Protein AF-R7CYA1-F1 (afdb_monomer_lite)

Sequence (120 aa):
MEDFRETNFKKIQQLLDKCVAHEYGMKTNALALKREYLTEAQMNDYIRQEIFNVTENLVSLCQKNRALHNIRFDILMPDCLWESGFFENLSFDERKKYISFQCSSFDMDKYLQSSTCYDE

Foldseek 3Di:
DPPLLLVLLLLVLVVVVVLVVVVVVVVVVVLVVCVVVDDPVRSVVVVVVVVVVVVVVLVVVCVVQVLVVFCVVQVPPRSSCPVTCSLVSDDPVVNVLSSPDDSVPDDPVVCVVPVCPSVD

Secondary structure (DSSP, 8-state):
---HHHHHHHHHHHHHHHHHHHHHHHHHHHHHHHHHHS-HHHHHHHHHHHHHHHHHHHHHHHHH-TTHHHHHHHTTSTTHHHHSTHHHHS-HHHHHHHHH--GGG--HHHHHH-TTTT--

pLDDT: mean 87.47, std 8.11, range [45.84, 96.94]

Radius of gyration: 17.15 Å; chains: 1; bounding box: 42×28×52 Å

Structure (mmCIF, N/CA/C/O backbone):
data_AF-R7CYA1-F1
#
_entry.id   AF-R7CYA1-F1
#
loop_
_atom_site.group_PDB
_atom_site.id
_atom_site.type_symbol
_atom_site.label_atom_id
_atom_site.label_alt_id
_atom_site.label_comp_id
_atom_site.label_asym_id
_atom_site.label_entity_id
_atom_site.label_seq_id
_atom_site.pdbx_PDB_ins_code
_atom_site.Cartn_x
_atom_site.Cartn_y
_atom_site.Cartn_z
_atom_site.occupancy
_atom_site.B_iso_or_equiv
_atom_site.auth_seq_id
_atom_site.auth_comp_id
_atom_site.auth_asym_id
_atom_site.auth_atom_id
_atom_site.pdbx_PDB_model_num
ATOM 1 N N . MET A 1 1 ? 10.003 12.603 -26.397 1.00 45.84 1 MET A N 1
ATOM 2 C CA . MET A 1 1 ? 10.228 11.145 -26.393 1.00 45.84 1 MET A CA 1
ATOM 3 C C . MET A 1 1 ? 10.089 10.767 -24.934 1.00 45.84 1 MET A C 1
ATOM 5 O O . MET A 1 1 ? 10.926 11.206 -24.160 1.00 45.84 1 MET A O 1
ATOM 9 N N . GLU A 1 2 ? 8.954 10.191 -24.542 1.00 55.62 2 GLU A N 1
ATOM 10 C CA . GLU A 1 2 ? 8.692 9.854 -23.135 1.00 55.62 2 GLU A CA 1
ATOM 11 C C . GLU A 1 2 ? 9.756 8.846 -22.683 1.00 55.62 2 GLU A C 1
ATOM 13 O O . GLU A 1 2 ? 10.075 7.914 -23.427 1.00 55.62 2 GLU A O 1
ATOM 18 N N . ASP A 1 3 ? 10.397 9.097 -21.541 1.00 81.12 3 ASP A N 1
ATOM 19 C CA . ASP A 1 3 ? 11.474 8.239 -21.059 1.00 81.12 3 ASP A CA 1
ATOM 20 C C . ASP A 1 3 ? 10.880 6.855 -20.768 1.00 81.12 3 ASP A C 1
ATOM 22 O O . ASP A 1 3 ? 9.911 6.718 -20.018 1.00 81.12 3 ASP A O 1
ATOM 26 N N . PHE A 1 4 ? 11.435 5.805 -21.378 1.00 82.62 4 PHE A N 1
ATOM 27 C CA . PHE A 1 4 ? 10.985 4.431 -21.141 1.00 82.62 4 PHE A CA 1
ATOM 28 C C . PHE A 1 4 ? 10.981 4.095 -19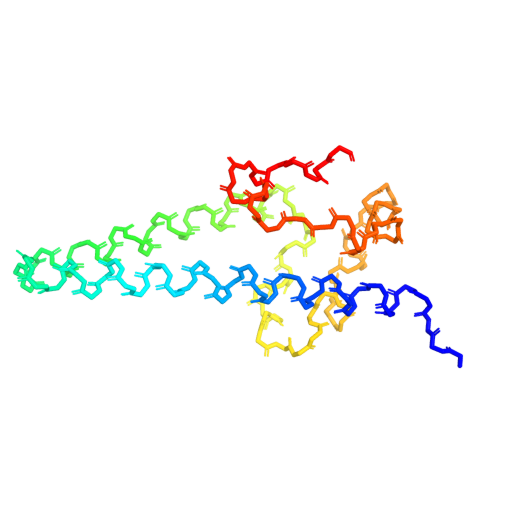.639 1.00 82.62 4 PHE A C 1
ATOM 30 O O . PHE A 1 4 ? 10.124 3.342 -19.173 1.00 82.62 4 PHE A O 1
ATOM 37 N N . ARG A 1 5 ? 11.899 4.700 -18.871 1.00 84.00 5 ARG A N 1
ATOM 38 C CA . ARG A 1 5 ? 11.974 4.566 -17.413 1.00 84.00 5 ARG A CA 1
ATOM 39 C C . ARG A 1 5 ? 10.757 5.185 -16.739 1.00 84.00 5 ARG A C 1
ATOM 41 O O . ARG A 1 5 ? 10.092 4.490 -15.982 1.00 84.00 5 ARG A O 1
ATOM 48 N N . GLU A 1 6 ? 10.421 6.427 -17.074 1.00 87.88 6 GLU A N 1
ATOM 49 C CA . GLU A 1 6 ? 9.234 7.120 -16.560 1.00 87.88 6 GLU A CA 1
ATOM 50 C C . GLU A 1 6 ? 7.965 6.305 -16.823 1.00 87.88 6 GLU A C 1
ATOM 52 O O . GLU A 1 6 ? 7.185 6.031 -15.913 1.00 87.88 6 GLU A O 1
ATOM 57 N N . THR A 1 7 ? 7.802 5.817 -18.056 1.00 87.75 7 THR A N 1
ATOM 58 C CA . THR A 1 7 ? 6.646 4.989 -18.426 1.00 87.75 7 THR A CA 1
ATOM 59 C C . THR A 1 7 ? 6.571 3.706 -17.591 1.00 87.75 7 THR A C 1
ATOM 61 O O . THR A 1 7 ? 5.479 3.282 -17.205 1.00 87.75 7 THR A O 1
ATOM 64 N N . ASN A 1 8 ? 7.709 3.063 -17.309 1.00 89.31 8 ASN A N 1
ATOM 65 C CA . ASN A 1 8 ? 7.725 1.850 -16.493 1.00 89.31 8 ASN A CA 1
ATOM 66 C C . ASN A 1 8 ? 7.408 2.148 -15.024 1.00 89.31 8 ASN A C 1
ATOM 68 O O . ASN A 1 8 ? 6.602 1.447 -14.422 1.00 89.31 8 ASN A O 1
ATOM 72 N N . PHE A 1 9 ? 7.974 3.220 -14.468 1.00 90.06 9 PHE A N 1
ATOM 73 C CA . PHE A 1 9 ? 7.714 3.638 -13.092 1.00 90.06 9 PHE A CA 1
ATOM 74 C C . PHE A 1 9 ? 6.250 4.029 -12.871 1.00 90.06 9 PHE A C 1
ATOM 76 O O . PHE A 1 9 ? 5.667 3.597 -11.881 1.00 90.06 9 PHE A O 1
ATOM 83 N N . LYS A 1 10 ? 5.608 4.720 -13.822 1.00 90.62 10 LYS A N 1
ATOM 84 C CA . LYS A 1 10 ? 4.160 4.998 -13.769 1.00 90.62 10 LYS A CA 1
ATOM 85 C C . LYS A 1 10 ? 3.317 3.720 -13.775 1.00 90.62 1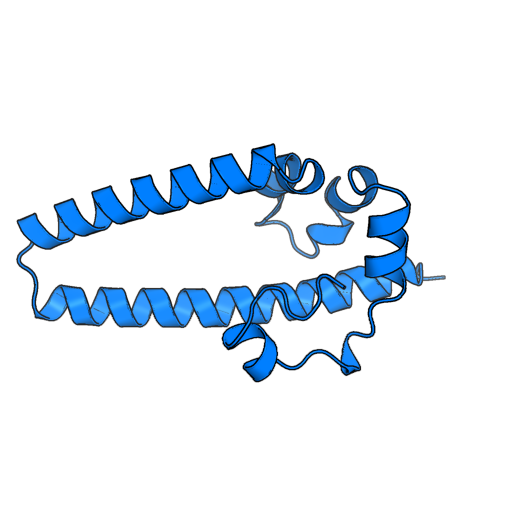0 LYS A C 1
ATOM 87 O O . LYS A 1 10 ? 2.332 3.610 -13.051 1.00 90.62 10 LYS A O 1
ATOM 92 N N . LYS A 1 11 ? 3.707 2.701 -14.549 1.00 91.69 11 LYS A N 1
ATOM 93 C CA . LYS A 1 11 ? 3.023 1.394 -14.519 1.00 91.69 11 LYS A CA 1
ATOM 94 C C . LYS A 1 11 ? 3.214 0.677 -13.182 1.00 91.69 11 LYS A C 1
ATOM 96 O O . LYS A 1 11 ? 2.257 0.102 -12.671 1.00 91.69 11 LYS A O 1
ATOM 101 N N . ILE A 1 12 ? 4.415 0.734 -12.606 1.00 91.75 12 ILE A N 1
ATOM 102 C CA . ILE A 1 12 ? 4.692 0.179 -11.275 1.00 91.75 12 ILE A CA 1
ATOM 103 C C . ILE A 1 12 ? 3.887 0.927 -10.206 1.00 91.75 12 ILE A C 1
ATOM 105 O O . ILE A 1 12 ? 3.299 0.279 -9.344 1.00 91.75 12 ILE A O 1
ATOM 109 N N . GLN A 1 13 ? 3.773 2.255 -10.300 1.00 91.12 13 GLN A N 1
ATOM 110 C CA . GLN A 1 13 ? 2.922 3.056 -9.419 1.00 91.12 13 GLN A CA 1
ATOM 111 C C . GLN A 1 13 ? 1.472 2.566 -9.462 1.00 91.12 13 GLN A C 1
ATOM 113 O O . GLN A 1 13 ? 0.887 2.313 -8.419 1.00 91.12 13 GLN A O 1
ATOM 118 N N . GLN A 1 14 ? 0.909 2.326 -10.648 1.00 92.00 14 GLN A N 1
ATOM 119 C CA . GLN A 1 14 ? -0.460 1.807 -10.764 1.00 92.00 14 GLN A CA 1
ATOM 120 C C . GLN A 1 14 ? -0.644 0.434 -10.102 1.00 92.00 14 GLN A C 1
ATOM 122 O O . GLN A 1 14 ? -1.736 0.123 -9.624 1.00 92.00 14 GLN A O 1
ATOM 127 N N . LEU A 1 15 ? 0.388 -0.416 -10.099 1.00 92.19 15 LEU A N 1
ATOM 128 C CA . LEU A 1 15 ? 0.360 -1.687 -9.370 1.00 92.19 15 LEU A CA 1
ATOM 129 C C . LEU A 1 15 ? 0.418 -1.449 -7.859 1.00 92.19 15 LEU A C 1
ATOM 131 O O . LEU A 1 15 ? -0.396 -2.009 -7.129 1.00 92.19 15 LEU A O 1
ATOM 135 N N . LEU A 1 16 ? 1.320 -0.574 -7.407 1.00 90.38 16 LEU A N 1
ATOM 136 C CA . LEU A 1 16 ? 1.421 -0.164 -6.008 1.00 90.38 16 LEU A CA 1
ATOM 137 C C . LEU A 1 16 ? 0.089 0.402 -5.496 1.00 90.38 16 LEU A C 1
ATOM 139 O O . LEU A 1 16 ? -0.392 -0.035 -4.454 1.00 90.38 16 LEU A O 1
ATOM 143 N N . ASP A 1 17 ? -0.549 1.295 -6.250 1.00 90.88 17 ASP A N 1
ATOM 144 C CA . ASP A 1 17 ? -1.826 1.914 -5.888 1.00 90.88 17 ASP A CA 1
ATOM 145 C C . ASP A 1 17 ? -2.938 0.869 -5.738 1.00 90.88 17 ASP A C 1
ATOM 147 O O . ASP A 1 17 ? -3.738 0.938 -4.804 1.00 90.88 17 ASP A O 1
ATOM 151 N N . LYS A 1 18 ? -2.971 -0.147 -6.614 1.00 91.75 18 LYS A N 1
ATOM 152 C CA . LYS A 1 18 ? -3.905 -1.279 -6.490 1.00 91.75 18 LYS A CA 1
ATOM 153 C C . LYS A 1 18 ? -3.644 -2.087 -5.221 1.00 91.75 18 LYS A C 1
ATOM 155 O O . LYS A 1 18 ? -4.598 -2.423 -4.521 1.00 91.75 18 LYS A O 1
ATOM 160 N N . CYS A 1 19 ? -2.380 -2.369 -4.908 1.00 91.12 19 CYS A N 1
ATOM 161 C CA . CYS A 1 19 ? -2.008 -3.068 -3.679 1.00 91.12 19 CYS A CA 1
ATOM 162 C C . CYS A 1 19 ? -2.414 -2.275 -2.433 1.00 91.12 19 CYS A C 1
ATOM 164 O O . CYS A 1 19 ? -3.017 -2.831 -1.516 1.00 91.12 19 CYS A O 1
ATOM 166 N N . VAL A 1 20 ? -2.136 -0.969 -2.420 1.00 89.69 20 VAL A N 1
ATOM 167 C CA . VAL A 1 20 ? -2.505 -0.066 -1.324 1.00 89.69 20 VAL A CA 1
ATOM 168 C C . VAL A 1 20 ? -4.021 -0.003 -1.169 1.00 89.69 20 VAL A C 1
ATOM 170 O O . VAL A 1 20 ? -4.518 -0.138 -0.055 1.00 89.69 20 VAL A O 1
ATOM 173 N N . ALA A 1 21 ? -4.769 0.142 -2.265 1.00 92.06 21 ALA A N 1
ATOM 174 C CA . ALA A 1 21 ? -6.228 0.174 -2.233 1.00 92.06 21 ALA A CA 1
ATOM 175 C C . ALA A 1 21 ? -6.824 -1.135 -1.689 1.00 92.06 21 ALA A C 1
ATOM 177 O O . ALA A 1 21 ? -7.746 -1.099 -0.870 1.00 92.06 21 ALA A O 1
ATOM 178 N N . HIS A 1 22 ? -6.278 -2.283 -2.102 1.00 93.19 22 HIS A N 1
ATOM 179 C CA . HIS A 1 22 ? -6.685 -3.591 -1.593 1.00 93.19 22 HIS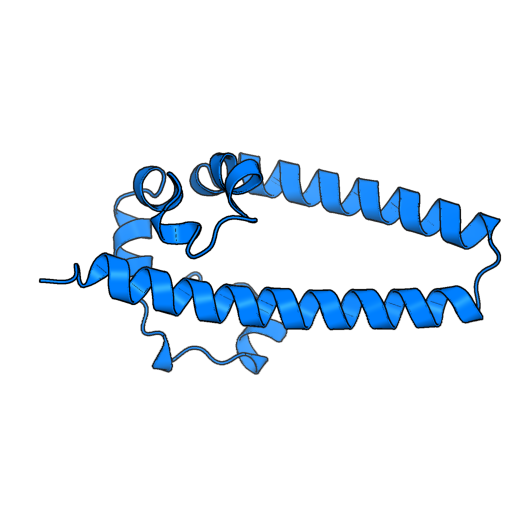 A CA 1
ATOM 180 C C . HIS A 1 22 ? -6.452 -3.707 -0.079 1.00 93.19 22 HIS A C 1
ATOM 182 O O . HIS A 1 22 ? -7.384 -3.997 0.677 1.00 93.19 22 HIS A O 1
ATOM 188 N N . GLU A 1 23 ? -5.229 -3.429 0.377 1.00 91.62 23 GLU A N 1
ATOM 189 C CA . GLU A 1 23 ? -4.852 -3.545 1.789 1.00 91.62 23 GLU A CA 1
ATOM 190 C C . GLU A 1 23 ? -5.630 -2.551 2.665 1.00 91.62 23 GLU A C 1
ATOM 192 O O . GLU A 1 23 ? -6.123 -2.896 3.741 1.00 91.62 23 GLU A O 1
ATOM 197 N N . TYR A 1 24 ? -5.823 -1.325 2.174 1.00 91.62 24 TYR A N 1
ATOM 198 C CA . TYR A 1 24 ? -6.630 -0.308 2.841 1.00 91.62 24 TYR A CA 1
ATOM 199 C C . TYR A 1 24 ? -8.089 -0.752 3.004 1.00 91.62 24 TYR A C 1
ATOM 201 O O . TYR A 1 24 ? -8.664 -0.606 4.088 1.00 91.62 24 TYR A O 1
ATOM 209 N N . GLY A 1 25 ? -8.683 -1.340 1.960 1.00 94.56 25 GLY A N 1
ATOM 210 C CA . GLY A 1 25 ? -10.033 -1.902 2.015 1.00 94.56 25 GLY A CA 1
ATOM 211 C C . GLY A 1 25 ? -10.144 -3.026 3.047 1.00 94.56 25 GLY A C 1
ATOM 212 O O . GLY A 1 25 ? -11.038 -3.011 3.893 1.00 94.56 25 GLY A O 1
ATOM 213 N N . MET A 1 26 ? -9.186 -3.955 3.044 1.00 93.81 26 MET A N 1
ATOM 214 C CA . MET A 1 26 ? -9.096 -5.050 4.016 1.00 93.81 26 MET A CA 1
ATOM 215 C C . MET A 1 26 ? -9.001 -4.548 5.461 1.00 93.81 26 MET A C 1
ATOM 217 O O . MET A 1 26 ? -9.762 -4.994 6.325 1.00 93.81 26 MET A O 1
ATOM 221 N N . LYS A 1 27 ? -8.114 -3.582 5.728 1.00 92.94 27 LYS A N 1
ATOM 222 C CA . LYS A 1 27 ? -7.950 -2.974 7.057 1.00 92.94 27 LYS A CA 1
ATOM 223 C C . LYS A 1 27 ? -9.204 -2.226 7.502 1.00 92.94 27 LYS A C 1
ATOM 225 O O . LYS A 1 27 ? -9.618 -2.377 8.651 1.00 92.94 27 LYS A O 1
ATOM 230 N N . THR A 1 28 ? -9.836 -1.479 6.598 1.00 94.38 28 THR A N 1
ATOM 231 C CA . THR A 1 28 ? -11.084 -0.750 6.872 1.00 94.38 28 THR A CA 1
ATOM 232 C C . THR A 1 28 ? -12.219 -1.705 7.234 1.00 94.38 28 THR A C 1
ATOM 234 O O . THR A 1 28 ? -12.876 -1.517 8.257 1.00 94.38 28 THR A O 1
ATOM 237 N N . ASN A 1 29 ? -12.399 -2.776 6.458 1.00 95.12 29 ASN A N 1
ATOM 238 C CA . ASN A 1 29 ? -13.414 -3.797 6.721 1.00 95.12 29 ASN A CA 1
ATOM 239 C C . ASN A 1 29 ? -13.178 -4.501 8.064 1.00 95.12 29 ASN A C 1
ATOM 241 O O . ASN A 1 29 ? -14.104 -4.667 8.857 1.00 95.12 29 ASN A O 1
ATOM 245 N N . ALA A 1 30 ? -11.928 -4.869 8.358 1.00 93.94 30 ALA A N 1
ATOM 246 C CA . ALA A 1 30 ? -11.574 -5.491 9.630 1.00 93.94 30 ALA A CA 1
ATOM 247 C C . ALA A 1 30 ? -11.813 -4.553 10.825 1.00 93.94 30 ALA A C 1
ATOM 249 O O . ALA A 1 30 ? -12.257 -5.004 11.882 1.00 93.94 30 ALA A O 1
ATOM 250 N N . LEU A 1 31 ? -11.525 -3.256 10.677 1.00 93.81 31 LEU A N 1
ATOM 251 C CA . LEU A 1 31 ? -11.778 -2.253 11.712 1.00 93.81 31 LEU A CA 1
ATOM 252 C C . LEU A 1 31 ? -13.280 -2.037 11.939 1.00 93.81 31 LEU A C 1
ATOM 254 O O . LEU A 1 31 ? -13.708 -1.950 13.089 1.00 93.81 31 LEU A O 1
ATOM 258 N N . ALA A 1 32 ? -14.072 -1.988 10.864 1.00 94.31 32 ALA A N 1
ATOM 259 C CA . ALA A 1 32 ? -15.526 -1.877 10.942 1.00 94.31 32 ALA A CA 1
ATOM 260 C C . ALA A 1 32 ? -16.127 -3.049 11.729 1.00 94.31 32 ALA A C 1
ATOM 262 O O . ALA A 1 32 ? -16.833 -2.816 12.706 1.00 94.31 32 ALA A O 1
ATOM 263 N N . LEU A 1 33 ? -15.739 -4.287 11.397 1.00 95.38 33 LEU A N 1
ATOM 264 C CA . LEU A 1 33 ? -16.168 -5.479 12.132 1.00 95.38 33 LEU A CA 1
ATOM 265 C C . LEU A 1 33 ? -15.746 -5.423 13.602 1.00 95.38 33 LEU A C 1
ATOM 267 O O . LEU A 1 33 ? -16.567 -5.633 14.485 1.00 95.38 33 LEU A O 1
ATOM 271 N N . LYS A 1 34 ? -14.489 -5.073 13.905 1.00 94.94 34 LYS A N 1
ATOM 272 C CA . LYS A 1 34 ? -14.027 -4.927 15.300 1.00 94.94 34 LYS A CA 1
ATOM 273 C C . LYS A 1 34 ? -14.877 -3.932 16.091 1.00 94.94 34 LYS A C 1
ATOM 275 O O . LYS A 1 34 ? -15.092 -4.139 17.280 1.00 94.94 34 LYS A O 1
ATOM 280 N N . ARG A 1 35 ? -15.389 -2.881 15.449 1.00 93.12 35 ARG A N 1
ATOM 281 C CA . ARG A 1 35 ? -16.237 -1.868 16.094 1.00 93.12 35 ARG A CA 1
ATOM 282 C C . ARG A 1 35 ? -17.591 -2.402 16.544 1.00 93.12 35 ARG A C 1
ATOM 284 O O . ARG A 1 35 ? -18.157 -1.851 17.478 1.00 93.12 35 ARG A O 1
ATOM 291 N N . GLU A 1 36 ? -18.088 -3.456 15.907 1.00 95.62 36 GLU A N 1
ATOM 292 C CA . GLU A 1 36 ? -19.349 -4.101 16.282 1.00 95.62 36 GLU A CA 1
ATOM 293 C C . GLU A 1 36 ? -19.210 -4.947 17.557 1.00 95.62 36 GLU A C 1
ATOM 295 O O . GLU A 1 36 ? -20.181 -5.107 18.292 1.00 95.62 36 GLU A O 1
ATOM 300 N N . TYR A 1 37 ? -18.005 -5.459 17.845 1.00 95.44 37 TYR A N 1
ATOM 301 C CA . TYR A 1 37 ? -17.762 -6.391 18.957 1.00 95.44 37 TYR A CA 1
ATOM 302 C C . TYR A 1 37 ? -16.956 -5.800 20.120 1.00 95.44 37 TYR A C 1
ATOM 304 O O . TYR A 1 37 ? -16.992 -6.345 21.224 1.00 95.44 37 TYR A O 1
ATOM 312 N N . LEU A 1 38 ? -16.205 -4.719 19.897 1.00 95.75 38 LEU A N 1
ATOM 313 C CA . LEU A 1 38 ? -15.384 -4.081 20.925 1.00 95.75 38 LEU A CA 1
ATOM 314 C C . LEU A 1 38 ? -16.115 -2.912 21.581 1.00 95.75 38 LEU A C 1
ATOM 316 O O . LEU A 1 38 ? -16.784 -2.115 20.927 1.00 95.75 38 LEU A O 1
ATOM 320 N N . THR A 1 39 ? -15.906 -2.758 22.887 1.00 96.88 39 THR A N 1
ATOM 321 C CA . THR A 1 39 ? -16.275 -1.524 23.591 1.00 96.88 39 THR A CA 1
ATOM 322 C C . THR A 1 39 ? -15.409 -0.354 23.121 1.00 96.88 39 THR A C 1
ATOM 324 O O . THR A 1 39 ? -14.310 -0.544 22.597 1.00 96.88 39 THR A O 1
ATOM 327 N N . GLU A 1 40 ? -15.857 0.877 23.366 1.00 94.75 40 GLU A N 1
ATOM 328 C CA . GLU A 1 40 ? -15.100 2.082 23.006 1.00 94.75 40 GLU A CA 1
ATOM 329 C C . GLU A 1 40 ? -13.687 2.099 23.618 1.00 94.75 40 GLU A C 1
ATOM 331 O O . GLU A 1 40 ? -12.714 2.399 22.929 1.00 94.75 40 GLU A O 1
ATOM 336 N N . ALA A 1 41 ? -13.550 1.696 24.886 1.00 96.69 41 ALA A N 1
ATOM 337 C CA . ALA A 1 41 ? -12.253 1.619 25.557 1.00 96.69 41 ALA A CA 1
ATOM 338 C C . ALA A 1 41 ? -11.311 0.600 24.892 1.00 96.69 41 ALA A C 1
ATOM 340 O O . ALA A 1 41 ? -10.145 0.908 24.650 1.00 96.69 41 ALA A O 1
ATOM 341 N N . GLN A 1 42 ? -11.820 -0.588 24.546 1.00 96.94 42 GLN A N 1
ATOM 342 C CA . GLN A 1 42 ? -11.041 -1.613 23.842 1.00 96.94 42 GLN A CA 1
ATOM 343 C C . GLN A 1 42 ? -10.666 -1.173 22.425 1.00 96.94 42 GLN A C 1
ATOM 345 O O . GLN A 1 42 ? -9.553 -1.432 21.978 1.00 96.94 42 GLN A O 1
ATOM 350 N N . MET A 1 43 ? -11.570 -0.488 21.721 1.00 95.56 43 MET A N 1
ATOM 351 C CA . MET A 1 43 ? -11.295 0.032 20.384 1.00 95.56 43 MET A CA 1
ATOM 352 C C . MET A 1 43 ? -10.202 1.109 20.413 1.00 95.56 43 MET A C 1
ATOM 354 O O . MET A 1 43 ? -9.296 1.087 19.583 1.00 95.56 43 MET A O 1
ATOM 358 N N . ASN A 1 44 ? -10.244 2.021 21.387 1.00 95.56 44 ASN A N 1
ATOM 359 C CA . ASN A 1 44 ? -9.216 3.049 21.550 1.00 95.56 44 ASN A CA 1
ATOM 360 C C . ASN A 1 44 ? -7.838 2.442 21.848 1.00 95.56 44 ASN A C 1
ATOM 362 O O . ASN A 1 44 ? -6.838 2.886 21.280 1.00 95.56 44 ASN A O 1
ATOM 366 N N . ASP A 1 45 ? -7.782 1.410 22.694 1.00 96.69 45 ASP A N 1
ATOM 367 C CA . ASP A 1 45 ? -6.537 0.687 22.966 1.00 96.69 45 ASP A CA 1
ATOM 368 C C . ASP A 1 45 ? -6.023 -0.053 21.720 1.00 96.69 45 ASP A C 1
ATOM 370 O O . ASP A 1 45 ? -4.859 0.094 21.349 1.00 96.69 45 ASP A O 1
ATOM 374 N N . TYR A 1 46 ? -6.906 -0.748 20.996 1.00 94.88 46 TYR A N 1
ATOM 375 C CA . TYR A 1 46 ? -6.568 -1.415 19.736 1.00 94.88 46 TYR A CA 1
ATOM 376 C C . TYR A 1 46 ? -5.984 -0.439 18.700 1.00 94.88 46 TYR A C 1
ATOM 378 O O . TYR A 1 46 ? -4.931 -0.705 18.121 1.00 94.88 46 TYR A O 1
ATOM 386 N N . ILE A 1 47 ? -6.623 0.718 18.487 1.00 94.88 47 ILE A N 1
ATOM 387 C CA . ILE A 1 47 ? -6.133 1.739 17.547 1.00 94.88 47 ILE A CA 1
ATOM 388 C C . ILE A 1 47 ? -4.757 2.252 17.979 1.00 94.88 47 ILE A C 1
ATOM 390 O O . ILE A 1 47 ? -3.864 2.400 17.143 1.00 94.88 47 ILE A O 1
ATOM 394 N N . ARG A 1 48 ? -4.555 2.496 19.280 1.00 96.69 48 ARG A N 1
ATOM 395 C CA . ARG A 1 48 ? -3.258 2.926 19.815 1.00 96.69 48 ARG A CA 1
ATOM 396 C C . ARG A 1 48 ? -2.163 1.894 19.527 1.00 96.69 48 ARG A C 1
ATOM 398 O O . ARG A 1 48 ? -1.071 2.281 19.111 1.00 96.69 48 ARG A O 1
ATOM 405 N N . GLN A 1 49 ? -2.451 0.609 19.730 1.00 96.00 49 GLN A N 1
ATOM 406 C CA . GLN A 1 49 ? -1.514 -0.482 19.448 1.00 96.00 49 GLN A CA 1
ATOM 407 C C . GLN A 1 49 ? -1.199 -0.595 17.951 1.00 96.00 49 GLN A C 1
ATOM 409 O O . GLN A 1 49 ? -0.030 -0.713 17.590 1.00 96.00 49 GLN A O 1
ATOM 414 N N . GLU A 1 50 ? -2.202 -0.488 17.075 1.00 94.75 50 GLU A N 1
ATOM 415 C CA . GLU A 1 50 ? -1.990 -0.510 15.621 1.00 94.75 50 GLU A CA 1
ATOM 416 C C . GLU A 1 50 ? -1.131 0.667 15.150 1.00 94.75 50 GLU A C 1
ATOM 418 O O . GLU A 1 50 ? -0.208 0.464 14.364 1.00 94.75 50 GLU A O 1
ATOM 423 N N . ILE A 1 51 ? -1.374 1.883 15.659 1.00 94.44 51 ILE A N 1
ATOM 424 C CA . ILE A 1 51 ? -0.540 3.055 15.346 1.00 94.44 51 ILE A CA 1
ATOM 425 C C . ILE A 1 51 ? 0.914 2.787 15.738 1.00 94.44 51 ILE A C 1
ATOM 427 O O . ILE A 1 51 ? 1.817 3.053 14.944 1.00 94.44 51 ILE A O 1
ATOM 431 N N . PHE A 1 52 ? 1.148 2.248 16.937 1.00 95.81 52 PHE A N 1
ATOM 432 C CA . PHE A 1 52 ? 2.496 1.934 17.403 1.00 95.81 52 PHE A CA 1
ATOM 433 C C . PHE A 1 52 ? 3.164 0.875 16.516 1.00 95.81 52 PHE A C 1
ATOM 435 O O . PHE A 1 52 ? 4.250 1.110 15.995 1.00 95.81 52 PHE A O 1
ATOM 442 N N . ASN A 1 53 ? 2.484 -0.244 16.262 1.00 95.06 53 ASN A N 1
ATOM 443 C CA . ASN A 1 53 ? 3.001 -1.334 15.437 1.00 95.06 53 ASN A CA 1
ATOM 444 C C . ASN A 1 53 ? 3.315 -0.880 13.999 1.00 95.06 53 ASN A C 1
ATOM 446 O O . ASN A 1 53 ? 4.391 -1.157 13.473 1.00 95.06 53 ASN A O 1
ATOM 450 N N . VAL A 1 54 ? 2.406 -0.139 13.357 1.00 91.69 54 VAL A N 1
ATOM 451 C CA . VAL A 1 54 ? 2.631 0.399 12.005 1.00 91.69 54 VAL A CA 1
ATOM 452 C C . VAL A 1 54 ? 3.796 1.387 11.998 1.00 91.69 54 VAL A C 1
ATOM 454 O O . VAL A 1 54 ? 4.615 1.346 11.083 1.00 91.69 54 VAL A O 1
ATOM 457 N N . THR A 1 55 ? 3.911 2.237 13.020 1.00 91.00 55 THR A N 1
ATOM 458 C CA . THR A 1 55 ? 5.021 3.193 13.132 1.00 91.00 55 THR A CA 1
ATOM 459 C C . THR A 1 55 ? 6.362 2.473 13.262 1.00 91.00 55 THR A C 1
ATOM 461 O O . THR A 1 55 ? 7.292 2.808 12.533 1.00 91.00 55 THR A O 1
ATOM 464 N N . GLU A 1 56 ? 6.460 1.451 14.114 1.00 93.62 56 GLU A N 1
ATOM 465 C CA . GLU A 1 56 ? 7.679 0.645 14.266 1.00 93.62 56 GLU A CA 1
ATOM 466 C C . GLU A 1 56 ? 8.062 -0.066 12.960 1.00 93.62 56 GLU A C 1
ATOM 468 O O . GLU A 1 56 ? 9.218 -0.015 12.528 1.00 93.62 56 GLU A O 1
ATOM 473 N N . ASN A 1 57 ? 7.083 -0.657 12.267 1.00 90.75 57 ASN A N 1
ATOM 474 C CA . ASN A 1 57 ? 7.314 -1.301 10.974 1.00 90.75 57 ASN A CA 1
ATOM 475 C C . ASN A 1 57 ? 7.803 -0.301 9.916 1.00 90.75 57 ASN A C 1
ATOM 477 O O . ASN A 1 57 ? 8.756 -0.594 9.194 1.00 90.75 57 ASN A O 1
ATOM 481 N N . LEU A 1 58 ? 7.206 0.895 9.853 1.00 87.38 58 LEU A N 1
ATOM 482 C CA . LEU A 1 58 ? 7.640 1.963 8.950 1.00 87.38 58 LEU A CA 1
ATOM 483 C C . LEU A 1 58 ? 9.064 2.430 9.261 1.00 87.38 5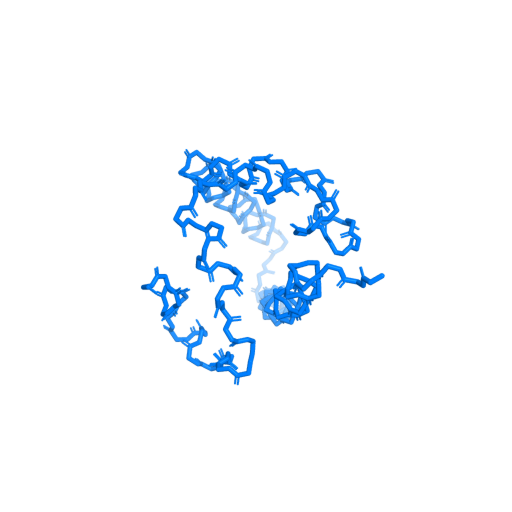8 LEU A C 1
ATOM 485 O O . LEU A 1 58 ? 9.865 2.589 8.343 1.00 87.38 58 LEU A O 1
ATOM 489 N N . VAL A 1 59 ? 9.409 2.621 10.537 1.00 88.56 59 VAL A N 1
ATOM 490 C CA . VAL A 1 59 ? 10.768 3.010 10.943 1.00 88.56 59 VAL A CA 1
ATOM 491 C C . VAL A 1 59 ? 11.777 1.938 10.534 1.00 88.56 59 VAL A C 1
ATOM 493 O O . VAL A 1 59 ? 12.787 2.270 9.911 1.00 88.56 59 VAL A O 1
ATOM 496 N N . SER A 1 60 ? 11.491 0.661 10.807 1.00 90.00 60 SER A N 1
ATOM 497 C CA . SER A 1 60 ? 12.359 -0.452 10.400 1.00 90.00 60 SER A CA 1
ATOM 498 C C . SER A 1 60 ? 12.543 -0.505 8.881 1.00 90.00 60 SER A C 1
ATOM 500 O O . SER A 1 60 ? 13.657 -0.688 8.385 1.00 90.00 60 SER A O 1
ATOM 502 N N . LEU A 1 61 ? 11.458 -0.302 8.131 1.00 86.69 61 LEU A N 1
ATOM 503 C CA . LEU A 1 61 ? 11.470 -0.314 6.675 1.00 86.69 61 LEU A CA 1
ATOM 504 C C . LEU A 1 61 ? 12.308 0.841 6.103 1.00 86.69 61 LEU A C 1
ATOM 506 O O . LEU A 1 61 ? 13.149 0.608 5.235 1.00 86.69 61 LEU A O 1
ATOM 510 N N . CYS A 1 62 ? 12.138 2.059 6.624 1.00 83.88 62 CYS A N 1
ATOM 511 C CA . CYS A 1 62 ? 12.912 3.236 6.222 1.00 83.88 62 CYS A CA 1
ATOM 512 C C . CYS A 1 62 ? 14.399 3.133 6.597 1.00 83.88 62 CYS A C 1
ATOM 514 O O . CYS A 1 62 ? 15.247 3.650 5.874 1.00 83.88 62 CYS A O 1
ATOM 516 N N . GLN A 1 63 ? 14.737 2.466 7.706 1.00 85.50 63 GLN A N 1
ATOM 517 C CA . GLN A 1 63 ? 16.132 2.215 8.091 1.00 85.50 63 GLN A CA 1
ATOM 518 C C . GLN A 1 63 ? 16.828 1.227 7.149 1.00 85.50 63 GLN A C 1
ATOM 520 O O . GLN A 1 63 ? 18.017 1.379 6.872 1.00 85.50 63 GLN A O 1
ATOM 525 N N . LYS A 1 64 ? 16.099 0.217 6.659 1.00 85.88 64 LYS A N 1
ATOM 526 C CA . LYS A 1 64 ? 16.630 -0.798 5.736 1.00 85.88 64 LYS A CA 1
ATOM 527 C C . LYS A 1 64 ? 16.703 -0.298 4.295 1.00 85.88 64 LYS A C 1
ATOM 529 O O . LYS A 1 64 ? 17.643 -0.635 3.587 1.00 85.88 64 LYS A O 1
ATOM 534 N N . ASN A 1 65 ? 15.734 0.514 3.875 1.00 82.81 65 ASN A N 1
ATOM 535 C CA . ASN A 1 65 ? 15.594 0.965 2.495 1.00 82.81 65 ASN A CA 1
ATOM 536 C C . ASN A 1 65 ? 15.695 2.485 2.416 1.00 82.81 65 ASN A C 1
ATOM 538 O O . ASN A 1 65 ? 14.717 3.209 2.612 1.00 82.81 65 ASN A O 1
ATOM 542 N N . ARG A 1 66 ? 16.885 2.973 2.060 1.00 79.06 66 ARG A N 1
ATOM 543 C CA . ARG A 1 66 ? 17.157 4.412 1.946 1.00 79.06 66 ARG A CA 1
ATOM 544 C C . ARG A 1 66 ? 16.211 5.122 0.972 1.00 79.06 66 ARG A C 1
ATOM 546 O O . ARG A 1 66 ? 15.839 6.264 1.221 1.00 79.06 66 ARG A O 1
ATOM 553 N N . ALA A 1 67 ? 15.788 4.446 -0.096 1.00 81.06 67 ALA A N 1
ATOM 554 C CA . ALA A 1 67 ? 14.863 5.001 -1.081 1.00 81.06 67 ALA A CA 1
ATOM 555 C C . ALA A 1 67 ? 13.477 5.335 -0.502 1.00 81.06 67 ALA A C 1
ATOM 557 O O . ALA A 1 67 ? 12.836 6.286 -0.943 1.00 81.06 67 ALA A O 1
ATOM 558 N N . LEU A 1 68 ? 13.044 4.622 0.542 1.00 82.25 68 LEU A N 1
ATOM 559 C CA . LEU A 1 68 ? 11.747 4.846 1.186 1.00 82.25 68 LEU A CA 1
ATOM 560 C C . LEU A 1 68 ? 11.754 6.028 2.164 1.00 82.25 68 LEU A C 1
ATOM 562 O O . LEU A 1 68 ? 10.690 6.523 2.529 1.00 82.25 68 LEU A O 1
ATOM 566 N N . HIS A 1 69 ? 12.933 6.527 2.553 1.00 75.81 69 HIS A N 1
ATOM 567 C CA . HIS A 1 69 ? 13.048 7.655 3.479 1.00 75.81 69 HIS A CA 1
ATOM 568 C C . HIS A 1 69 ? 12.364 8.925 2.942 1.00 75.81 69 HIS A C 1
ATOM 570 O O . HIS A 1 69 ? 11.781 9.687 3.713 1.00 75.81 69 HIS A O 1
ATOM 576 N N . ASN A 1 70 ? 12.402 9.135 1.624 1.00 69.06 70 ASN A N 1
ATOM 577 C CA . ASN A 1 70 ? 11.829 10.325 0.993 1.00 69.06 70 ASN A CA 1
ATOM 578 C C . ASN A 1 70 ? 10.340 10.155 0.649 1.00 69.06 70 ASN A C 1
ATOM 580 O O . ASN A 1 70 ? 9.580 11.112 0.760 1.00 69.06 70 ASN A O 1
ATOM 584 N N . ILE A 1 71 ? 9.886 8.923 0.384 1.00 69.81 71 ILE A N 1
ATOM 585 C CA . ILE A 1 71 ? 8.485 8.632 0.033 1.00 69.81 71 ILE A CA 1
ATOM 586 C C . ILE A 1 71 ? 7.495 9.056 1.122 1.00 69.81 71 ILE A C 1
ATOM 588 O O . ILE A 1 71 ? 6.349 9.364 0.811 1.00 69.81 71 ILE A O 1
ATOM 592 N N . ARG A 1 72 ? 7.904 9.132 2.396 1.00 66.56 72 ARG A N 1
ATOM 593 C CA . ARG A 1 72 ? 7.007 9.529 3.496 1.00 66.56 72 ARG A CA 1
ATOM 594 C C . ARG A 1 72 ? 6.278 10.856 3.239 1.00 66.56 72 ARG A C 1
ATOM 596 O O . ARG A 1 72 ? 5.130 10.990 3.657 1.00 66.56 72 ARG A O 1
ATOM 603 N N . PHE A 1 73 ? 6.934 11.826 2.608 1.00 68.69 73 PHE A N 1
ATOM 604 C CA . PHE A 1 73 ? 6.324 13.123 2.293 1.00 68.69 73 PHE A CA 1
ATOM 605 C C . PHE A 1 73 ? 5.623 13.121 0.934 1.00 68.69 73 PHE A C 1
ATOM 607 O O . PHE A 1 73 ? 4.662 13.860 0.736 1.00 68.69 73 PHE A O 1
ATOM 614 N N . ASP A 1 74 ? 6.060 12.233 0.048 1.00 75.19 74 ASP A N 1
ATOM 615 C CA . ASP A 1 74 ? 5.693 12.241 -1.360 1.00 75.19 74 ASP A CA 1
ATOM 616 C C . ASP A 1 74 ? 4.589 11.229 -1.694 1.00 75.19 74 ASP A C 1
ATOM 618 O O . ASP A 1 74 ? 4.055 11.261 -2.792 1.00 75.19 74 ASP A O 1
ATOM 622 N N . ILE A 1 75 ? 4.181 10.355 -0.764 1.00 72.69 75 ILE A N 1
ATOM 623 C CA . ILE A 1 75 ? 3.199 9.283 -1.026 1.00 72.69 75 ILE A CA 1
ATOM 624 C C . ILE A 1 75 ? 1.805 9.793 -1.428 1.00 72.69 75 ILE A C 1
ATOM 626 O O . ILE A 1 75 ? 1.023 9.051 -2.014 1.00 72.69 75 ILE A O 1
ATOM 630 N N . LEU A 1 76 ? 1.484 11.052 -1.113 1.00 77.88 76 LEU A N 1
ATOM 631 C CA . LEU A 1 76 ? 0.241 11.708 -1.538 1.00 77.88 76 LEU A CA 1
ATOM 632 C C . LEU A 1 76 ? 0.351 12.348 -2.931 1.00 77.88 76 LEU A C 1
ATOM 634 O O . LEU A 1 76 ? -0.652 12.815 -3.469 1.00 77.88 76 LEU A O 1
ATOM 638 N N . MET A 1 77 ? 1.555 12.403 -3.500 1.00 82.25 77 MET A N 1
ATOM 639 C CA . MET A 1 77 ? 1.799 12.928 -4.834 1.00 82.25 77 MET A CA 1
ATOM 640 C C . MET A 1 77 ? 1.464 11.855 -5.883 1.00 82.25 77 MET A C 1
ATOM 642 O O . MET A 1 77 ? 1.846 10.694 -5.710 1.00 82.25 77 MET A O 1
ATOM 646 N N . PRO A 1 78 ? 0.764 12.206 -6.975 1.00 80.56 78 PRO A N 1
ATOM 647 C CA . PRO A 1 78 ? 0.594 11.287 -8.095 1.00 80.56 78 PRO A CA 1
ATOM 648 C C . PRO A 1 78 ? 1.960 10.906 -8.674 1.00 80.56 78 PRO A C 1
ATOM 650 O O . PRO A 1 78 ? 2.861 11.739 -8.727 1.00 80.56 78 PRO A O 1
ATOM 653 N N . ASP A 1 79 ? 2.107 9.647 -9.092 1.00 85.00 79 ASP A N 1
ATOM 654 C CA . ASP A 1 79 ? 3.357 9.116 -9.652 1.00 85.00 79 ASP A CA 1
ATOM 655 C C . ASP A 1 79 ? 4.578 9.318 -8.737 1.00 85.00 79 ASP A C 1
ATOM 657 O O . ASP A 1 79 ? 5.700 9.513 -9.208 1.00 85.00 79 ASP A O 1
ATOM 661 N N . CYS A 1 80 ? 4.378 9.237 -7.414 1.00 84.69 80 CYS A N 1
ATOM 662 C CA . CYS A 1 80 ? 5.419 9.515 -6.429 1.00 84.69 80 CYS A CA 1
ATOM 663 C C . CYS A 1 80 ? 6.688 8.684 -6.626 1.00 84.69 80 CYS A C 1
ATOM 665 O O . CYS A 1 80 ? 7.769 9.191 -6.364 1.00 84.69 80 CYS A O 1
ATOM 667 N N . LEU A 1 81 ? 6.622 7.453 -7.139 1.00 87.06 81 LEU A N 1
ATOM 668 C CA . LEU A 1 81 ? 7.829 6.668 -7.423 1.00 87.06 81 LEU A CA 1
ATOM 669 C C . LEU A 1 81 ? 8.756 7.316 -8.471 1.00 87.06 81 LEU A C 1
ATOM 671 O O . LEU A 1 81 ? 9.958 7.054 -8.443 1.00 87.06 81 LEU A O 1
ATOM 675 N N . TRP A 1 82 ? 8.215 8.122 -9.389 1.00 87.69 82 TRP A N 1
ATOM 676 C CA . TRP A 1 82 ? 8.983 8.845 -10.408 1.00 87.69 82 TRP A CA 1
ATOM 677 C C . TRP A 1 82 ? 9.200 10.317 -10.052 1.00 87.69 82 TRP A C 1
ATOM 679 O O . TRP A 1 82 ? 10.298 10.830 -10.221 1.00 87.69 82 TRP A O 1
ATOM 689 N N . GLU A 1 83 ? 8.160 10.988 -9.556 1.00 84.56 83 GLU A N 1
ATOM 690 C CA . GLU A 1 83 ? 8.188 12.426 -9.261 1.00 84.56 83 GLU A CA 1
ATOM 691 C C . GLU A 1 83 ? 8.925 12.747 -7.946 1.00 84.56 83 GLU A C 1
ATOM 693 O O . GLU A 1 83 ? 9.355 13.879 -7.723 1.00 84.56 83 GLU A O 1
ATOM 698 N N . SER A 1 84 ? 9.079 11.762 -7.052 1.00 82.81 84 SER A N 1
ATOM 699 C CA . SER A 1 84 ? 9.913 11.903 -5.852 1.00 82.81 84 SER A CA 1
ATOM 700 C C . SER A 1 84 ? 11.371 11.547 -6.123 1.00 82.81 84 SER A C 1
ATOM 702 O O . SER A 1 84 ? 11.719 10.957 -7.139 1.00 82.81 84 SER A O 1
ATOM 704 N N . GLY A 1 85 ? 12.224 11.772 -5.121 1.00 80.44 85 GLY A N 1
ATOM 705 C CA . GLY A 1 85 ? 13.604 11.2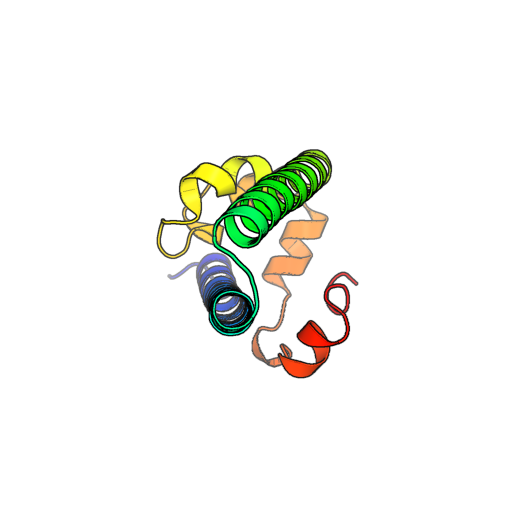84 -5.135 1.00 80.44 85 GLY A CA 1
ATOM 706 C C . GLY A 1 85 ? 13.761 9.757 -5.024 1.00 80.44 85 GLY A C 1
ATOM 707 O O . GLY A 1 85 ? 14.862 9.301 -4.708 1.00 80.44 85 GLY A O 1
ATOM 708 N N . PHE A 1 86 ? 12.702 8.946 -5.148 1.00 85.81 86 PHE A N 1
ATOM 709 C CA . PHE A 1 86 ? 12.778 7.492 -4.969 1.00 85.81 86 PHE A CA 1
ATOM 710 C C . PHE A 1 86 ? 13.782 6.855 -5.934 1.00 85.81 86 PHE A C 1
ATOM 712 O O . PHE A 1 86 ? 14.707 6.174 -5.486 1.00 85.81 86 PHE A O 1
ATOM 719 N N . PHE A 1 87 ? 13.658 7.130 -7.235 1.00 84.75 87 PHE A N 1
ATOM 720 C CA . PHE A 1 87 ? 14.546 6.578 -8.258 1.00 84.75 87 PHE A CA 1
ATOM 721 C C . PHE A 1 87 ? 16.016 6.968 -8.026 1.00 84.75 87 PHE A C 1
ATOM 723 O O . PHE A 1 87 ? 16.924 6.137 -8.141 1.00 84.75 87 PHE A O 1
ATOM 730 N N . GLU A 1 88 ? 16.265 8.215 -7.630 1.00 85.56 88 GLU A N 1
ATOM 731 C CA . GLU A 1 88 ? 17.591 8.758 -7.337 1.00 85.56 88 GLU A CA 1
ATOM 732 C C . GLU A 1 88 ? 18.236 8.083 -6.125 1.00 85.56 88 GLU A C 1
ATOM 734 O O . GLU A 1 88 ? 19.460 7.948 -6.083 1.00 85.56 88 GLU A O 1
ATOM 739 N N . ASN A 1 89 ? 17.439 7.620 -5.163 1.00 86.75 89 ASN A N 1
ATOM 740 C CA . ASN A 1 89 ? 17.939 6.959 -3.959 1.00 86.75 89 ASN A CA 1
ATOM 741 C C . ASN A 1 89 ? 18.096 5.439 -4.095 1.00 86.75 89 ASN A C 1
ATOM 743 O O . ASN A 1 89 ? 18.691 4.828 -3.204 1.00 86.75 89 ASN A O 1
ATOM 747 N N . LEU A 1 90 ? 17.615 4.835 -5.185 1.00 87.62 90 LEU A N 1
ATOM 748 C CA . LEU A 1 90 ? 17.903 3.438 -5.510 1.00 87.62 90 LEU A CA 1
ATOM 749 C C . LEU A 1 90 ? 19.375 3.259 -5.914 1.00 87.62 90 LEU A C 1
ATOM 751 O O . LEU A 1 90 ? 19.955 4.080 -6.634 1.00 87.62 90 LEU A O 1
ATOM 755 N N . SER A 1 91 ? 19.967 2.143 -5.494 1.00 86.69 91 SER A N 1
ATOM 756 C CA . SER A 1 91 ? 21.260 1.659 -5.979 1.00 86.69 91 SER A CA 1
ATOM 757 C C . SER A 1 91 ? 21.192 1.256 -7.457 1.00 86.69 91 SER A C 1
ATOM 759 O O . SER A 1 91 ? 20.121 1.108 -8.048 1.00 86.69 91 SER A O 1
ATOM 761 N N . PHE A 1 92 ? 22.353 1.069 -8.086 1.00 86.31 92 PHE A N 1
ATOM 762 C CA . PHE A 1 92 ? 22.418 0.694 -9.499 1.00 86.31 92 PHE A CA 1
ATOM 763 C C . PHE A 1 92 ? 21.690 -0.628 -9.800 1.00 86.31 92 PHE A C 1
ATOM 765 O O . PHE A 1 92 ? 20.940 -0.705 -10.776 1.00 86.31 92 PHE A O 1
ATOM 772 N N . ASP A 1 93 ? 21.866 -1.637 -8.945 1.00 87.19 93 ASP A N 1
ATOM 773 C CA . ASP A 1 93 ? 21.236 -2.947 -9.120 1.00 87.19 93 ASP A CA 1
ATOM 774 C C . ASP A 1 93 ? 19.719 -2.873 -8.924 1.00 87.19 93 ASP A C 1
ATOM 776 O O . ASP A 1 93 ? 18.966 -3.410 -9.739 1.00 87.19 93 ASP A O 1
ATOM 780 N N . GLU A 1 94 ? 19.251 -2.129 -7.918 1.00 87.06 94 GLU A N 1
ATOM 781 C CA . GLU A 1 94 ? 17.819 -1.895 -7.710 1.00 87.06 94 GLU A CA 1
ATOM 782 C C . GLU A 1 94 ? 17.201 -1.173 -8.910 1.00 87.06 94 GLU A C 1
ATOM 784 O O . GLU A 1 94 ? 16.203 -1.637 -9.459 1.00 87.06 94 GLU A O 1
ATOM 789 N N . ARG A 1 95 ? 17.819 -0.092 -9.404 1.00 88.12 95 ARG A N 1
ATOM 790 C CA . ARG A 1 95 ? 17.324 0.614 -10.600 1.00 88.12 95 ARG A CA 1
ATOM 791 C C . ARG A 1 95 ? 17.182 -0.327 -11.787 1.00 88.12 95 ARG A C 1
ATOM 793 O O . ARG A 1 95 ? 16.184 -0.257 -12.500 1.00 88.12 95 ARG A O 1
ATOM 800 N N . LYS A 1 96 ? 18.155 -1.218 -11.998 1.00 88.12 96 LYS A N 1
ATOM 801 C CA . LYS A 1 96 ? 18.094 -2.205 -13.077 1.00 88.12 96 LYS A CA 1
ATOM 802 C C . LYS A 1 96 ? 16.889 -3.129 -12.910 1.00 88.12 96 LYS A C 1
ATOM 804 O O . LYS A 1 96 ? 16.175 -3.320 -13.892 1.00 88.12 96 LYS A O 1
ATOM 809 N N . LYS A 1 97 ? 16.624 -3.621 -11.693 1.00 88.12 97 LYS A N 1
ATOM 810 C CA . LYS A 1 97 ? 15.440 -4.439 -11.382 1.00 88.12 97 LYS A CA 1
ATOM 811 C C . LYS A 1 97 ? 14.145 -3.705 -11.723 1.00 88.12 97 LYS A C 1
ATOM 813 O O . LYS A 1 97 ? 13.387 -4.204 -12.550 1.00 88.12 97 LYS A O 1
ATOM 818 N N . TYR A 1 98 ? 13.951 -2.491 -11.199 1.00 87.44 98 TYR A N 1
ATOM 819 C CA . TYR A 1 98 ? 12.754 -1.679 -11.464 1.00 87.44 98 TYR A CA 1
ATOM 820 C C . TYR A 1 98 ? 12.572 -1.352 -12.952 1.00 87.44 98 TYR A C 1
ATOM 822 O O . TYR A 1 98 ? 11.452 -1.365 -13.447 1.00 87.44 98 TYR A O 1
ATOM 830 N N . ILE A 1 99 ? 13.650 -1.090 -13.698 1.00 87.12 99 ILE A N 1
ATOM 831 C CA . ILE A 1 99 ? 13.570 -0.818 -15.144 1.00 87.12 99 ILE A CA 1
ATOM 832 C C . ILE A 1 99 ? 13.251 -2.093 -15.939 1.00 87.12 99 ILE A C 1
ATOM 834 O O . ILE A 1 99 ? 12.520 -2.034 -16.924 1.00 87.12 99 ILE A O 1
ATOM 838 N N . SER A 1 100 ? 13.793 -3.244 -15.533 1.00 87.25 100 SER A N 1
ATOM 839 C CA . SER A 1 100 ? 13.541 -4.532 -16.193 1.00 87.25 100 SER A CA 1
ATOM 840 C C . SER A 1 100 ? 12.221 -5.190 -15.793 1.00 87.25 100 SER A C 1
ATOM 842 O O . SER A 1 100 ? 11.809 -6.155 -16.438 1.00 87.25 100 SER A O 1
ATOM 844 N N . PHE A 1 101 ? 11.569 -4.693 -14.738 1.00 89.31 101 PHE A N 1
ATOM 845 C CA . PHE A 1 101 ? 10.362 -5.293 -14.193 1.00 89.31 101 PHE A CA 1
ATOM 846 C C . PHE A 1 101 ? 9.228 -5.259 -15.216 1.00 89.31 101 PHE A C 1
ATOM 848 O O . PHE A 1 101 ? 8.800 -4.197 -15.677 1.00 89.31 101 PHE A O 1
ATOM 855 N N . GLN A 1 102 ? 8.721 -6.441 -15.557 1.00 87.88 102 GLN A N 1
ATOM 856 C CA . GLN A 1 102 ? 7.606 -6.586 -16.477 1.00 87.88 102 GLN A CA 1
ATOM 857 C C . GLN A 1 102 ? 6.295 -6.452 -15.709 1.00 87.88 102 GLN A C 1
ATOM 859 O O . GLN A 1 102 ? 5.813 -7.399 -15.102 1.00 87.88 102 GLN A O 1
ATOM 864 N N . CYS A 1 103 ? 5.650 -5.289 -15.796 1.00 86.12 103 CYS A N 1
ATOM 865 C CA . CYS A 1 103 ? 4.365 -5.069 -15.120 1.00 86.12 103 CYS A CA 1
ATOM 866 C C . CYS A 1 103 ? 3.269 -6.072 -15.543 1.00 86.12 103 CYS A C 1
ATOM 868 O O . CYS A 1 103 ? 2.316 -6.286 -14.804 1.00 86.12 103 CYS A O 1
ATOM 870 N N . SER A 1 104 ? 3.398 -6.706 -16.715 1.00 86.44 104 SER A N 1
ATOM 871 C CA . SER A 1 104 ? 2.493 -7.763 -17.187 1.00 86.44 104 SER A CA 1
ATOM 872 C C . SER A 1 104 ? 2.649 -9.100 -16.462 1.00 86.44 104 SER A C 1
ATOM 874 O O . SER A 1 104 ? 1.729 -9.907 -16.515 1.00 86.44 104 SER A O 1
ATOM 876 N N . SER A 1 105 ? 3.796 -9.366 -15.828 1.00 88.00 105 SER A N 1
ATOM 877 C CA . SER A 1 105 ? 4.001 -10.582 -15.034 1.00 88.00 105 SER A CA 1
ATOM 878 C C . SER A 1 105 ? 3.529 -10.430 -13.589 1.00 88.00 105 SER A C 1
ATOM 880 O O . SER A 1 105 ? 3.615 -11.393 -12.831 1.00 88.00 105 SER A O 1
ATOM 882 N N . PHE A 1 106 ? 3.057 -9.240 -13.201 1.00 91.06 106 PHE A N 1
ATOM 883 C CA . PHE A 1 106 ? 2.534 -9.002 -11.866 1.00 91.06 106 PHE A CA 1
ATOM 884 C C . PHE A 1 106 ? 1.188 -9.705 -11.676 1.00 91.06 106 PHE A C 1
ATOM 886 O O . PHE A 1 106 ? 0.205 -9.437 -12.366 1.00 91.06 106 PHE A O 1
ATOM 893 N N . ASP A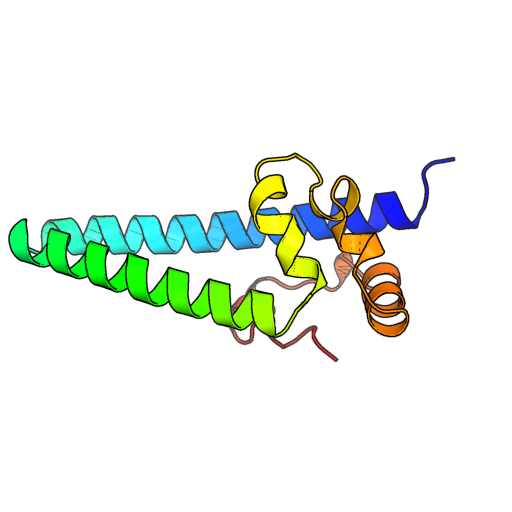 1 107 ? 1.167 -10.579 -10.685 1.00 91.50 107 ASP A N 1
ATOM 894 C CA . ASP A 1 107 ? 0.018 -11.330 -10.213 1.00 91.50 107 ASP A CA 1
ATOM 895 C C . ASP A 1 107 ? -0.269 -10.921 -8.763 1.00 91.50 107 ASP A C 1
ATOM 897 O O . ASP A 1 107 ? 0.574 -11.099 -7.874 1.00 91.50 107 ASP A O 1
ATOM 901 N N . MET A 1 108 ? -1.456 -10.344 -8.553 1.00 89.44 108 MET A N 1
ATOM 902 C CA . MET A 1 108 ? -1.901 -9.836 -7.256 1.00 89.44 108 MET A CA 1
ATOM 903 C C . MET A 1 108 ? -2.058 -10.964 -6.233 1.00 89.44 108 MET A C 1
ATOM 905 O O . MET A 1 108 ? -1.670 -10.795 -5.081 1.00 89.44 108 MET A O 1
ATOM 909 N N . ASP A 1 109 ? -2.573 -12.125 -6.638 1.00 89.88 109 ASP A N 1
ATOM 910 C CA . ASP A 1 109 ? -2.830 -13.230 -5.713 1.00 89.88 109 ASP A CA 1
ATOM 911 C C . ASP A 1 109 ? -1.514 -13.828 -5.209 1.00 89.88 109 ASP A C 1
ATOM 913 O O . ASP A 1 109 ? -1.364 -14.109 -4.018 1.00 89.88 109 ASP A O 1
ATOM 917 N N . LYS A 1 110 ? -0.514 -13.947 -6.093 1.00 90.69 110 LYS A N 1
ATOM 918 C CA . LYS A 1 110 ? 0.842 -14.365 -5.697 1.00 90.69 110 LYS A CA 1
ATOM 919 C C . LYS A 1 110 ? 1.495 -13.365 -4.752 1.00 90.69 110 LYS A C 1
ATOM 921 O O . LYS A 1 110 ? 2.108 -13.774 -3.767 1.00 90.69 110 LYS A O 1
ATOM 926 N N . TYR A 1 111 ? 1.335 -12.071 -5.027 1.00 89.88 111 TYR A N 1
ATOM 927 C CA . TYR A 1 111 ? 1.850 -11.014 -4.159 1.00 89.88 111 TYR A CA 1
ATOM 928 C C . TYR A 1 111 ? 1.232 -11.075 -2.756 1.00 89.88 111 TYR A C 1
ATOM 930 O O . TYR A 1 111 ? 1.949 -10.983 -1.762 1.00 89.88 111 TYR A O 1
ATOM 938 N N . LEU A 1 112 ? -0.084 -11.291 -2.662 1.00 87.25 112 LEU A N 1
ATOM 939 C CA . LEU A 1 112 ? -0.787 -11.400 -1.379 1.00 87.25 112 LEU A CA 1
ATOM 940 C C . LEU A 1 112 ? -0.379 -12.642 -0.578 1.00 87.25 112 LEU A C 1
ATOM 942 O O . LEU A 1 112 ? -0.380 -12.601 0.650 1.00 87.25 112 LEU A O 1
ATOM 946 N N . GLN A 1 113 ? -0.022 -13.739 -1.250 1.00 88.75 113 GLN A N 1
ATOM 947 C CA . GLN A 1 113 ? 0.485 -14.944 -0.587 1.00 88.75 113 GLN A CA 1
ATOM 948 C C . GLN A 1 113 ? 1.921 -14.775 -0.080 1.00 88.75 113 GLN A C 1
ATOM 950 O O . GLN A 1 113 ? 2.257 -15.282 0.989 1.00 88.75 113 GLN A O 1
ATOM 955 N N . SER A 1 114 ? 2.771 -14.084 -0.842 1.00 88.00 114 SER A N 1
ATOM 956 C CA . SER A 1 114 ? 4.171 -13.853 -0.493 1.00 88.00 114 SER A CA 1
ATOM 957 C C . SER A 1 114 ? 4.629 -12.496 -1.014 1.00 88.00 114 SER A C 1
ATOM 959 O O . SER A 1 114 ? 4.992 -12.363 -2.183 1.00 88.00 114 SER A O 1
ATOM 961 N N . SER A 1 115 ? 4.689 -11.494 -0.136 1.00 80.81 115 SER A N 1
ATOM 962 C CA . SER A 1 115 ? 5.050 -10.118 -0.511 1.00 80.81 115 SER A CA 1
ATOM 963 C C . SER A 1 115 ? 6.473 -9.969 -1.064 1.00 80.81 115 SER A C 1
ATOM 965 O O . SER A 1 115 ? 6.747 -8.999 -1.760 1.00 80.81 115 SER A O 1
ATOM 967 N N . THR A 1 116 ? 7.355 -10.942 -0.814 1.00 84.31 116 THR A N 1
ATOM 968 C CA . THR A 1 116 ? 8.748 -10.973 -1.295 1.00 84.31 116 THR A CA 1
ATOM 969 C C . THR A 1 116 ? 8.927 -11.740 -2.611 1.00 84.31 116 THR A C 1
ATOM 971 O O . THR A 1 116 ? 10.053 -11.970 -3.043 1.00 84.31 116 THR A O 1
ATOM 974 N N . CYS A 1 117 ? 7.848 -12.194 -3.265 1.00 84.81 117 CYS A N 1
ATOM 975 C CA . CYS A 1 117 ? 7.954 -13.041 -4.466 1.00 84.81 117 CYS A CA 1
ATOM 976 C C . CYS A 1 117 ? 8.548 -12.339 -5.704 1.00 84.81 117 CYS A C 1
ATOM 978 O O . CYS A 1 117 ? 8.876 -13.018 -6.674 1.00 84.81 117 CYS A O 1
ATOM 980 N N . TYR A 1 118 ? 8.707 -11.013 -5.667 1.00 84.94 118 TYR A N 1
ATOM 981 C CA . TYR A 1 118 ? 9.330 -10.213 -6.730 1.00 84.94 118 TYR A CA 1
ATOM 982 C C . TYR A 1 118 ? 10.667 -9.580 -6.302 1.00 84.94 118 TYR A C 1
ATOM 984 O O . TYR A 1 118 ? 11.172 -8.705 -7.005 1.00 84.94 118 TYR A O 1
ATOM 992 N N . ASP A 1 119 ? 11.238 -9.999 -5.167 1.00 81.19 119 ASP A N 1
ATOM 993 C CA . ASP A 1 119 ? 12.509 -9.456 -4.663 1.00 81.19 119 ASP A CA 1
ATOM 994 C C . ASP A 1 119 ? 13.735 -10.023 -5.408 1.00 81.19 119 ASP A C 1
ATOM 996 O O . ASP A 1 119 ? 14.806 -9.402 -5.390 1.00 81.19 119 ASP A O 1
ATOM 1000 N N . GLU A 1 120 ? 13.592 -11.185 -6.060 1.00 67.25 120 GLU A N 1
ATOM 1001 C CA . GLU A 1 120 ? 14.659 -11.907 -6.781 1.00 67.25 120 GLU A CA 1
ATOM 1002 C C . GLU A 1 120 ? 15.117 -11.202 -8.067 1.00 67.25 120 GLU A C 1
ATOM 1004 O O . GLU A 1 120 ? 14.282 -10.832 -8.920 1.00 67.25 120 GLU A O 1
#